Protein AF-W6KD31-F1 (afdb_monomer_lite)

Radius of gyration: 12.68 Å; chains: 1; bounding box: 28×34×28 Å

Sequence (101 aa):
MSIGARLEKATGGNRELDRALRDAWDPAEQGDPPYTESVDACLALVKKVLPGWHWHVGWGASGFLPYAMISRDGREFHADGPTVPLALLRAVVKALEEPGE

pLDDT: mean 92.49, std 9.0, range [52.16, 98.25]

Foldseek 3Di:
DDLLVVLVPDLAFDQVSQVVLCVVQPVVDPDSDRLRHDPVSVVVSCCRRPPPWDKDWDAPPVRQWIKMWIDDPPFIFIATHNDRSSNHVNSSVCVVPDDGD

Secondary structure (DSSP, 8-state):
--HHHHHHH--S--HHHHHHHHHHH-TT--S---TTT-HHHHHHHHHHHSTT-EEEEEE-TTSSSEEEEEEETTEEEEEE-SSHHHHHHHHHHHHHHSPP-

Structure (mmCIF, N/CA/C/O backbone):
data_AF-W6KD31-F1
#
_entry.id   AF-W6KD31-F1
#
loop_
_atom_site.group_PDB
_atom_site.id
_atom_site.type_symbol
_atom_site.label_atom_id
_atom_site.label_alt_id
_atom_site.label_comp_id
_atom_site.label_asym_id
_atom_site.label_entity_id
_atom_site.label_seq_id
_atom_site.pdbx_PDB_ins_code
_atom_site.Cartn_x
_atom_site.Cartn_y
_atom_site.Cartn_z
_atom_site.occupancy
_atom_site.B_iso_or_equiv
_atom_site.auth_seq_id
_atom_site.auth_comp_id
_atom_site.auth_asym_id
_atom_site.auth_atom_id
_atom_site.pdbx_PDB_model_num
ATOM 1 N N . MET A 1 1 ? -9.633 9.624 -8.465 1.00 74.75 1 MET A N 1
ATOM 2 C CA . MET A 1 1 ? -8.607 8.622 -8.837 1.00 74.75 1 MET A CA 1
ATOM 3 C C . MET A 1 1 ? -8.403 7.711 -7.633 1.00 74.75 1 MET A C 1
ATOM 5 O O . MET A 1 1 ? -8.314 8.254 -6.539 1.00 74.75 1 MET A O 1
ATOM 9 N N . SER A 1 2 ? -8.415 6.382 -7.798 1.00 92.00 2 SER A N 1
ATOM 10 C CA . SER A 1 2 ? -8.286 5.430 -6.676 1.00 92.00 2 SER A CA 1
ATOM 11 C C . SER A 1 2 ? -6.880 5.443 -6.059 1.00 92.00 2 SER A C 1
ATOM 13 O O . SER A 1 2 ? -5.935 5.941 -6.678 1.00 92.00 2 SER A O 1
ATOM 15 N N . ILE A 1 3 ? -6.736 4.893 -4.846 1.00 94.12 3 ILE A N 1
ATOM 16 C CA . ILE A 1 3 ? -5.433 4.723 -4.178 1.00 94.12 3 ILE A CA 1
ATOM 17 C C . ILE A 1 3 ? -4.500 3.859 -5.033 1.00 94.12 3 ILE A C 1
ATOM 19 O O . ILE A 1 3 ? -3.381 4.291 -5.305 1.00 94.12 3 ILE A O 1
ATOM 23 N N . GLY A 1 4 ? -4.979 2.715 -5.540 1.00 94.31 4 GLY A N 1
ATOM 24 C CA . GLY A 1 4 ? -4.205 1.842 -6.428 1.00 94.31 4 GLY A CA 1
ATOM 25 C C . GLY A 1 4 ? -3.649 2.583 -7.642 1.00 94.31 4 GLY A C 1
ATOM 26 O O . GLY A 1 4 ? -2.443 2.601 -7.870 1.00 94.31 4 GLY A O 1
ATOM 27 N N . ALA A 1 5 ? -4.494 3.333 -8.354 1.00 94.69 5 ALA A N 1
ATOM 28 C CA . ALA A 1 5 ? -4.041 4.098 -9.511 1.00 94.69 5 ALA A CA 1
ATOM 29 C C . ALA A 1 5 ? -2.986 5.163 -9.143 1.00 94.69 5 ALA A C 1
ATOM 31 O O . ALA A 1 5 ? -2.118 5.482 -9.958 1.00 94.69 5 ALA A O 1
ATOM 32 N N . ARG A 1 6 ? -3.074 5.775 -7.951 1.00 96.81 6 ARG A N 1
ATOM 33 C CA . ARG A 1 6 ? -2.092 6.772 -7.486 1.00 96.81 6 ARG A CA 1
ATOM 34 C C . ARG A 1 6 ? -0.758 6.110 -7.140 1.00 96.81 6 ARG A C 1
ATOM 36 O O . ARG A 1 6 ? 0.278 6.662 -7.499 1.00 96.81 6 ARG A O 1
ATOM 43 N N . LEU A 1 7 ? -0.787 4.931 -6.515 1.00 96.44 7 LEU A N 1
ATOM 44 C CA . LEU A 1 7 ? 0.402 4.121 -6.232 1.00 96.44 7 LEU A CA 1
ATOM 45 C C . LEU A 1 7 ? 1.118 3.677 -7.511 1.00 96.44 7 LEU A C 1
ATOM 47 O O . LEU A 1 7 ? 2.345 3.732 -7.559 1.00 96.44 7 LEU A O 1
ATOM 51 N N . GLU A 1 8 ? 0.383 3.312 -8.563 1.00 95.38 8 GLU A N 1
ATOM 52 C CA . GLU A 1 8 ? 0.968 2.942 -9.863 1.00 95.38 8 GLU A CA 1
ATOM 53 C C . GLU A 1 8 ? 1.758 4.087 -10.515 1.00 95.38 8 GLU A C 1
ATOM 55 O O . GLU A 1 8 ? 2.784 3.859 -11.155 1.00 95.38 8 GLU A O 1
ATOM 60 N N . LYS A 1 9 ? 1.334 5.339 -10.305 1.00 96.12 9 LYS A N 1
ATOM 61 C CA . LYS A 1 9 ? 2.030 6.521 -10.843 1.00 96.12 9 LYS A CA 1
ATOM 62 C C . LYS A 1 9 ? 3.151 7.050 -9.948 1.00 96.12 9 LYS A C 1
ATOM 64 O O . LYS A 1 9 ? 3.948 7.863 -10.410 1.00 96.12 9 LYS A O 1
ATOM 69 N N . ALA A 1 10 ? 3.196 6.656 -8.679 1.00 96.50 10 ALA A N 1
ATOM 70 C CA . ALA A 1 10 ? 4.209 7.135 -7.749 1.00 96.50 10 ALA A CA 1
ATOM 71 C C . ALA A 1 10 ? 5.591 6.558 -8.095 1.00 96.50 10 ALA A C 1
ATOM 73 O O . ALA A 1 10 ? 5.728 5.363 -8.353 1.00 96.50 10 ALA A O 1
ATOM 74 N N . THR A 1 11 ? 6.615 7.413 -8.070 1.00 95.44 11 THR A N 1
ATOM 75 C CA . THR A 1 11 ? 8.018 7.041 -8.324 1.00 95.44 11 THR A CA 1
ATOM 76 C C . THR A 1 11 ? 8.913 7.144 -7.085 1.00 95.44 11 THR A C 1
ATOM 78 O O . THR A 1 11 ? 10.075 6.757 -7.137 1.00 95.44 11 THR A O 1
ATOM 81 N N . GLY A 1 12 ? 8.371 7.630 -5.966 1.00 94.31 12 GLY A N 1
ATOM 82 C CA . GLY A 1 12 ? 9.050 7.799 -4.683 1.00 94.31 12 GLY A CA 1
ATOM 83 C C . GLY A 1 12 ? 8.074 8.261 -3.597 1.00 94.31 12 GLY A C 1
ATOM 84 O O . GLY A 1 12 ? 6.858 8.140 -3.771 1.00 94.31 12 GLY A O 1
ATOM 85 N N . GLY A 1 13 ? 8.610 8.803 -2.500 1.00 95.75 13 GLY A N 1
ATOM 86 C CA . GLY A 1 13 ? 7.822 9.311 -1.374 1.00 95.75 13 GLY A CA 1
ATOM 87 C C . GLY A 1 13 ? 6.787 10.362 -1.791 1.00 95.75 13 GLY A C 1
ATOM 88 O O . GLY A 1 13 ? 7.078 11.272 -2.569 1.00 95.75 13 GLY A O 1
ATOM 89 N N . ASN A 1 14 ? 5.560 10.236 -1.285 1.00 97.75 14 ASN A N 1
ATOM 90 C CA . ASN A 1 14 ? 4.433 11.091 -1.636 1.00 97.75 14 ASN A CA 1
ATOM 91 C C . ASN A 1 14 ? 3.507 11.317 -0.431 1.00 97.75 14 ASN A C 1
ATOM 93 O O . ASN A 1 14 ? 2.633 10.503 -0.138 1.00 97.75 14 ASN A O 1
ATOM 97 N N . ARG A 1 15 ? 3.626 12.493 0.199 1.00 96.88 15 ARG A N 1
ATOM 98 C CA . ARG A 1 15 ? 2.854 12.860 1.401 1.00 96.88 15 ARG A CA 1
ATOM 99 C C . ARG A 1 15 ? 1.342 12.896 1.196 1.00 96.88 15 ARG A C 1
ATOM 101 O O . ARG A 1 15 ? 0.586 12.55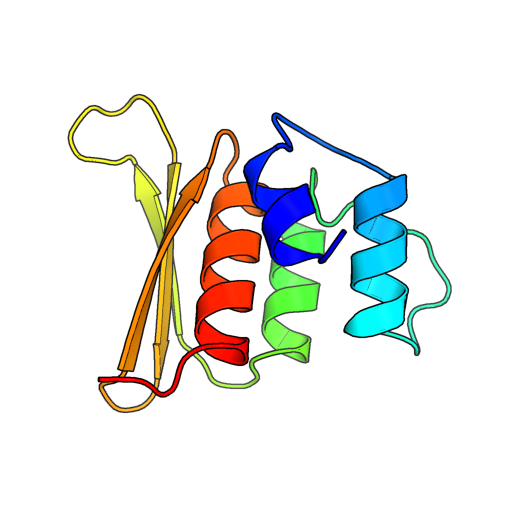5 2.099 1.00 96.88 15 ARG A O 1
ATOM 108 N N . GLU A 1 16 ? 0.872 13.332 0.029 1.00 96.62 16 GLU A N 1
ATOM 109 C CA . GLU A 1 16 ? -0.568 13.341 -0.254 1.00 96.62 16 GLU A CA 1
ATOM 110 C C . GLU A 1 16 ? -1.116 11.920 -0.392 1.00 96.62 16 GLU A C 1
ATOM 112 O O . GLU A 1 16 ? -2.292 11.664 -0.116 1.00 96.62 16 GLU A O 1
ATOM 117 N N . LEU A 1 17 ? -0.288 10.996 -0.881 1.00 97.25 17 LEU A N 1
ATOM 118 C CA . LEU A 1 17 ? -0.625 9.583 -0.951 1.00 97.25 17 LEU A CA 1
ATOM 119 C C . LEU A 1 17 ? -0.547 8.939 0.433 1.00 97.25 17 LEU A C 1
ATOM 121 O O . LEU A 1 17 ? -1.473 8.222 0.786 1.00 97.25 17 LEU A O 1
ATOM 125 N N . ASP A 1 18 ? 0.460 9.273 1.241 1.00 97.94 18 ASP A N 1
ATOM 126 C CA . ASP A 1 18 ? 0.585 8.814 2.630 1.00 97.94 18 ASP A CA 1
ATOM 127 C C . ASP A 1 18 ? -0.646 9.182 3.467 1.00 97.94 18 ASP A C 1
ATOM 129 O O . ASP A 1 18 ? -1.210 8.331 4.152 1.00 97.94 18 ASP A O 1
ATOM 133 N N . ARG A 1 19 ? -1.134 10.422 3.342 1.00 97.00 19 ARG A N 1
ATOM 134 C CA . ARG A 1 19 ? -2.374 10.864 4.000 1.00 97.00 19 ARG A CA 1
ATOM 135 C C . ARG A 1 19 ? -3.588 10.074 3.548 1.00 97.00 19 ARG A C 1
ATOM 137 O O . ARG A 1 19 ? -4.380 9.647 4.376 1.00 97.00 19 ARG A O 1
ATOM 144 N N . ALA A 1 20 ? -3.717 9.840 2.246 1.00 96.56 20 ALA A N 1
ATOM 145 C CA . ALA A 1 20 ? -4.835 9.062 1.729 1.00 96.56 20 ALA A CA 1
ATOM 146 C C . ALA A 1 20 ? -4.778 7.590 2.166 1.00 96.56 20 ALA A C 1
ATOM 148 O O . ALA A 1 20 ? -5.822 6.998 2.423 1.00 96.56 20 ALA A O 1
ATOM 149 N N . LEU A 1 21 ? -3.578 7.011 2.272 1.00 96.81 21 LEU A N 1
ATOM 150 C CA . LEU A 1 21 ? -3.366 5.674 2.829 1.00 96.81 21 LEU A CA 1
ATOM 151 C C . LEU A 1 21 ? -3.750 5.640 4.311 1.00 96.81 21 LEU A C 1
ATOM 153 O O . LEU A 1 21 ? -4.503 4.762 4.713 1.00 96.81 21 LEU A O 1
ATOM 157 N N . ARG A 1 22 ? -3.307 6.622 5.105 1.00 97.06 22 ARG A N 1
ATOM 158 C CA . ARG A 1 22 ? -3.698 6.777 6.514 1.00 97.06 22 ARG A CA 1
ATOM 159 C C . ARG A 1 22 ? -5.216 6.835 6.665 1.00 97.06 22 ARG A C 1
ATOM 161 O O . ARG A 1 22 ? -5.788 6.033 7.390 1.00 97.06 22 ARG A O 1
ATOM 168 N N . ASP A 1 23 ? -5.867 7.744 5.945 1.00 95.44 23 ASP A N 1
ATOM 169 C CA . ASP A 1 23 ? -7.310 7.969 6.051 1.00 95.44 23 ASP A CA 1
ATOM 170 C C . ASP A 1 23 ? -8.112 6.716 5.681 1.00 95.44 23 ASP A C 1
ATOM 172 O O . ASP A 1 23 ? -9.155 6.446 6.274 1.00 95.44 23 ASP A O 1
ATOM 176 N N . ALA A 1 24 ? -7.625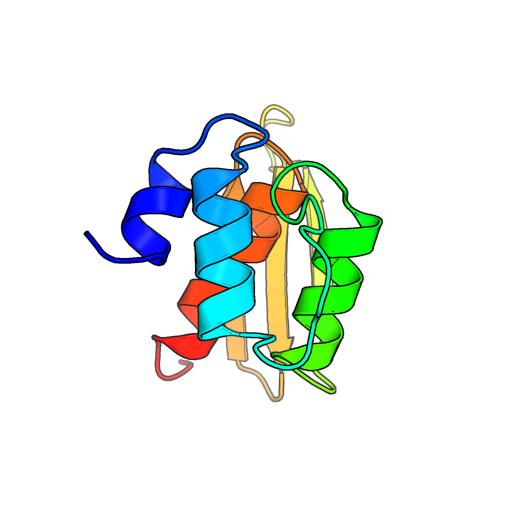 5.945 4.705 1.00 94.94 24 ALA A N 1
ATOM 177 C CA . ALA A 1 24 ? -8.307 4.751 4.228 1.00 94.94 24 ALA A CA 1
ATOM 178 C C . ALA A 1 24 ? -8.041 3.511 5.091 1.00 94.94 24 ALA A C 1
ATOM 180 O O . ALA A 1 24 ? -8.934 2.678 5.245 1.00 94.94 24 ALA A O 1
ATOM 181 N N . TRP A 1 25 ? -6.819 3.347 5.599 1.00 95.19 25 TRP A N 1
ATOM 182 C CA . TRP A 1 25 ? -6.331 2.069 6.130 1.00 95.19 25 TRP A CA 1
ATOM 183 C C . TRP A 1 25 ? -5.889 2.120 7.595 1.00 95.19 25 TRP A C 1
ATOM 185 O O . TRP A 1 25 ? -5.780 1.075 8.232 1.00 95.19 25 TRP A O 1
ATOM 195 N N . ASP A 1 26 ? -5.650 3.309 8.143 1.00 94.25 26 ASP A N 1
ATOM 196 C CA . ASP A 1 26 ? -5.214 3.512 9.527 1.00 94.25 26 ASP A CA 1
ATOM 197 C C . ASP A 1 26 ? -5.805 4.810 10.117 1.00 94.25 26 ASP A C 1
ATOM 199 O O . ASP A 1 26 ? -5.068 5.699 10.547 1.00 94.25 26 ASP A O 1
ATOM 203 N N . PRO A 1 27 ? -7.146 4.965 10.141 1.00 93.19 27 PRO A N 1
ATOM 204 C CA . PRO A 1 27 ? -7.795 6.229 10.507 1.00 93.19 27 PRO A CA 1
ATOM 205 C C . PRO A 1 27 ? -7.592 6.636 11.976 1.00 93.19 27 PRO A C 1
ATOM 207 O O . PRO A 1 27 ? -7.885 7.772 12.345 1.00 93.19 27 PRO A O 1
ATOM 210 N N . ALA A 1 28 ? -7.112 5.721 12.825 1.00 92.44 28 ALA A N 1
ATOM 211 C CA . ALA A 1 28 ? -6.764 6.005 14.217 1.00 92.44 28 ALA A CA 1
ATOM 212 C C . ALA A 1 28 ? -5.370 6.644 14.373 1.00 92.44 28 ALA A C 1
ATOM 214 O O . ALA A 1 28 ? -5.062 7.162 15.448 1.00 92.44 28 ALA A O 1
ATOM 215 N N . GLU A 1 29 ? -4.533 6.608 13.332 1.00 93.94 29 GLU A N 1
ATOM 216 C CA . GLU A 1 29 ? -3.216 7.238 13.331 1.00 93.94 29 GLU A CA 1
ATOM 217 C C . GLU A 1 29 ? -3.350 8.765 13.318 1.00 93.94 29 GLU A C 1
ATOM 219 O O . GLU A 1 29 ? -4.018 9.353 12.463 1.00 93.94 29 GLU A O 1
ATOM 224 N N . GLN A 1 30 ? -2.710 9.412 14.289 1.00 88.62 30 GLN A N 1
ATOM 225 C CA . GLN A 1 30 ? -2.808 10.856 14.510 1.00 88.62 30 GLN A CA 1
ATOM 226 C C . GLN A 1 30 ? -1.678 11.627 13.813 1.00 88.62 30 GLN A C 1
ATOM 228 O O . GLN A 1 30 ? -1.774 12.846 13.674 1.00 88.62 30 GLN A O 1
ATOM 233 N N . GLY A 1 31 ? -0.615 10.937 13.382 1.00 91.75 31 GLY A N 1
ATOM 234 C CA . GLY A 1 31 ? 0.486 11.518 12.616 1.00 91.75 31 GLY A CA 1
ATOM 235 C C . GLY A 1 31 ? 0.286 11.496 11.098 1.00 91.75 31 GLY A C 1
ATOM 236 O O . GLY A 1 31 ? -0.750 11.087 10.583 1.00 91.75 31 GLY A O 1
ATOM 237 N N . ASP A 1 32 ? 1.343 11.889 10.383 1.00 92.38 32 ASP A N 1
ATOM 238 C CA . ASP A 1 32 ? 1.491 11.752 8.927 1.00 92.38 32 ASP A CA 1
ATOM 239 C C . ASP A 1 32 ? 2.682 10.806 8.628 1.00 92.38 32 ASP A C 1
ATOM 241 O O . ASP A 1 32 ? 3.764 11.283 8.263 1.00 92.38 32 ASP A O 1
ATOM 245 N N . PRO A 1 33 ? 2.568 9.478 8.845 1.00 96.25 33 PRO A N 1
ATOM 246 C CA . PRO A 1 33 ? 3.704 8.581 8.657 1.00 96.25 33 PRO A CA 1
ATOM 247 C C . PRO A 1 33 ? 4.072 8.476 7.172 1.00 96.25 33 PRO A C 1
ATOM 249 O O . PRO A 1 33 ? 3.181 8.394 6.326 1.00 96.25 33 PRO A O 1
ATOM 252 N N . PRO A 1 34 ? 5.368 8.420 6.831 1.00 97.75 34 PRO A N 1
ATOM 253 C CA . PRO A 1 34 ? 5.814 8.402 5.442 1.00 97.75 34 PRO A CA 1
ATOM 254 C C . PRO A 1 34 ? 5.727 6.989 4.835 1.00 97.75 34 PRO A C 1
ATOM 256 O O . PRO A 1 34 ? 6.749 6.362 4.562 1.00 97.75 34 PRO A O 1
ATOM 259 N N . TYR A 1 35 ? 4.520 6.448 4.650 1.00 98.25 35 TYR A N 1
ATOM 260 C CA . TYR A 1 35 ? 4.293 5.068 4.189 1.00 98.25 35 TYR A CA 1
ATOM 261 C C . TY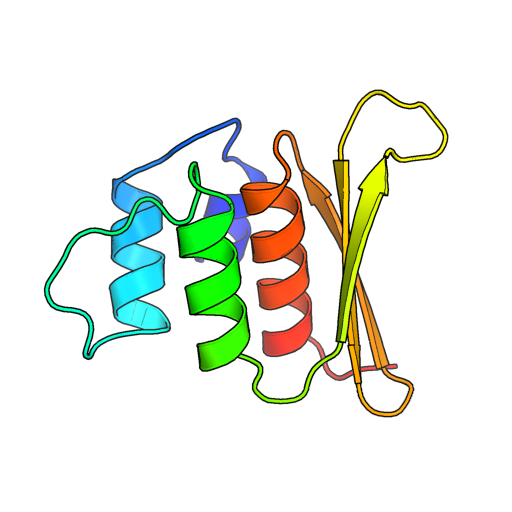R A 1 35 ? 4.919 4.739 2.830 1.00 98.25 35 TYR A C 1
ATOM 263 O O . TYR A 1 35 ? 5.328 3.606 2.597 1.00 98.25 35 TYR A O 1
ATOM 271 N N . THR A 1 36 ? 4.988 5.709 1.924 1.00 98.00 36 THR A N 1
ATOM 272 C CA . THR A 1 36 ? 5.526 5.551 0.564 1.00 98.00 36 THR A CA 1
ATOM 273 C C . THR A 1 36 ? 7.049 5.701 0.486 1.00 98.00 36 THR A C 1
ATOM 275 O O . THR A 1 36 ? 7.642 5.385 -0.547 1.00 98.00 36 THR A O 1
ATOM 278 N N . GLU A 1 37 ? 7.695 6.152 1.565 1.00 96.94 37 GLU A N 1
ATOM 279 C CA . GLU A 1 37 ? 9.141 6.413 1.626 1.00 96.94 37 GLU A CA 1
ATOM 280 C C . GLU A 1 37 ? 9.858 5.536 2.663 1.00 96.94 37 GLU A C 1
ATOM 282 O O . GLU A 1 37 ? 10.927 4.994 2.386 1.00 96.94 37 GLU A O 1
ATOM 287 N N . SER A 1 38 ? 9.267 5.355 3.844 1.00 97.56 38 SER A N 1
ATOM 288 C CA . SER A 1 38 ? 9.842 4.579 4.940 1.00 97.56 38 SER A CA 1
ATOM 289 C C . SER A 1 38 ? 9.375 3.131 4.901 1.00 97.56 38 SER A C 1
ATOM 291 O O . SER A 1 38 ? 8.182 2.837 4.997 1.00 97.56 38 SER A O 1
ATOM 293 N N . VAL A 1 39 ? 10.339 2.211 4.842 1.00 96.12 39 VAL A N 1
ATOM 294 C CA . VAL A 1 39 ? 10.079 0.770 4.951 1.00 96.12 39 VAL A CA 1
ATOM 295 C C . VAL A 1 39 ? 9.417 0.437 6.289 1.00 96.12 39 VAL A C 1
ATOM 297 O O . VAL A 1 39 ? 8.445 -0.310 6.305 1.00 96.12 39 VAL A O 1
ATOM 300 N N . ASP A 1 40 ? 9.866 1.025 7.398 1.00 97.19 40 ASP A N 1
ATOM 301 C CA . ASP A 1 40 ? 9.314 0.719 8.723 1.00 97.19 40 ASP A CA 1
ATOM 302 C C . ASP A 1 40 ? 7.858 1.174 8.861 1.00 97.19 40 ASP A C 1
ATOM 304 O O . ASP A 1 40 ? 7.012 0.407 9.328 1.00 97.19 40 ASP A O 1
ATOM 308 N N . ALA A 1 41 ? 7.543 2.392 8.404 1.00 97.88 41 ALA A N 1
ATOM 309 C CA . ALA A 1 41 ? 6.169 2.893 8.403 1.00 97.88 41 ALA A CA 1
ATOM 310 C C . ALA A 1 41 ? 5.276 2.041 7.488 1.00 97.88 41 ALA A C 1
ATOM 312 O O . ALA A 1 41 ? 4.169 1.666 7.875 1.00 97.88 41 ALA A O 1
ATOM 313 N N . CYS A 1 42 ? 5.774 1.688 6.299 1.00 98.00 42 CYS A N 1
ATOM 314 C CA . CYS A 1 42 ? 5.087 0.804 5.364 1.00 98.00 42 CYS A CA 1
ATOM 315 C C . CYS A 1 42 ? 4.771 -0.553 6.011 1.00 98.00 42 CYS A C 1
ATOM 317 O O . CYS A 1 42 ? 3.619 -0.977 6.031 1.00 98.00 42 CYS A O 1
ATOM 319 N N . LEU A 1 43 ? 5.760 -1.209 6.622 1.00 96.75 43 LEU A N 1
ATOM 320 C CA . LEU A 1 43 ? 5.578 -2.504 7.281 1.00 96.75 43 LEU A CA 1
ATOM 321 C C . LEU A 1 43 ? 4.630 -2.431 8.480 1.00 96.75 43 LEU A C 1
ATOM 323 O O . LEU A 1 43 ? 3.869 -3.373 8.714 1.00 96.75 43 LEU A O 1
ATOM 327 N N . ALA A 1 44 ? 4.660 -1.337 9.243 1.00 96.94 44 ALA A N 1
ATOM 328 C CA . ALA A 1 44 ? 3.701 -1.108 10.316 1.00 96.94 44 ALA A CA 1
ATOM 329 C C . ALA A 1 44 ? 2.266 -1.039 9.771 1.00 96.94 44 ALA A C 1
ATOM 331 O O . ALA A 1 44 ? 1.381 -1.698 10.319 1.00 96.94 44 ALA A O 1
ATOM 332 N N . LEU A 1 45 ? 2.053 -0.329 8.658 1.00 97.56 45 LEU A N 1
ATOM 333 C CA . LEU A 1 45 ? 0.758 -0.267 7.982 1.00 97.56 45 LEU A CA 1
ATOM 334 C C . LEU A 1 45 ? 0.326 -1.643 7.457 1.00 97.56 45 LEU A C 1
ATOM 336 O O . LEU A 1 45 ? -0.785 -2.077 7.743 1.00 97.56 45 LEU A O 1
ATOM 340 N N . VAL A 1 46 ? 1.209 -2.382 6.775 1.00 97.12 46 VAL A N 1
ATOM 341 C CA . VAL A 1 46 ? 0.908 -3.733 6.257 1.00 97.12 46 VAL A CA 1
ATOM 342 C C . VAL A 1 46 ? 0.432 -4.669 7.365 1.00 97.12 46 VAL A C 1
ATOM 344 O O . VAL A 1 46 ? -0.572 -5.356 7.199 1.00 97.12 46 VAL A O 1
ATOM 347 N N . LYS A 1 47 ? 1.102 -4.662 8.523 1.00 96.25 47 LYS A N 1
ATOM 348 C CA . LYS A 1 47 ? 0.717 -5.495 9.674 1.00 96.25 47 LYS A CA 1
ATOM 349 C C . LYS A 1 47 ? -0.662 -5.142 10.234 1.00 96.25 47 LYS A C 1
ATOM 351 O O . LYS A 1 47 ? -1.338 -6.033 10.744 1.00 96.25 47 LYS A O 1
ATOM 356 N N . LYS A 1 48 ? -1.067 -3.869 10.163 1.00 96.00 48 LYS A N 1
ATOM 357 C CA . LYS A 1 48 ? -2.402 -3.414 10.583 1.00 96.00 48 LYS A CA 1
ATOM 358 C C . LYS A 1 48 ? -3.477 -3.834 9.580 1.00 96.00 48 LYS A C 1
ATOM 360 O O . LYS A 1 48 ? -4.526 -4.320 9.986 1.00 96.00 48 LYS A O 1
ATOM 365 N N . VAL A 1 49 ? -3.205 -3.657 8.289 1.00 96.38 49 VAL A N 1
ATOM 366 C CA . VAL A 1 49 ? -4.179 -3.862 7.205 1.00 96.38 49 VAL A CA 1
ATOM 367 C C . VAL A 1 49 ? -4.385 -5.340 6.885 1.00 96.38 49 VAL A C 1
ATOM 369 O O . VAL A 1 49 ? -5.508 -5.770 6.637 1.00 96.38 49 VAL A O 1
ATOM 372 N N . LEU A 1 50 ? -3.314 -6.133 6.924 1.00 95.88 50 LEU A N 1
ATOM 373 C CA . LEU A 1 50 ? -3.319 -7.557 6.597 1.00 95.88 50 LEU A CA 1
ATOM 374 C C . LEU A 1 50 ? -2.738 -8.385 7.758 1.00 95.88 50 LEU A C 1
ATOM 376 O O . LEU A 1 50 ? -1.678 -9.006 7.628 1.00 95.88 50 LEU A O 1
ATOM 380 N N . PRO A 1 51 ? -3.416 -8.428 8.921 1.00 95.88 51 PRO A N 1
ATOM 381 C CA . PRO A 1 51 ? -2.912 -9.148 10.081 1.00 95.88 51 PRO A CA 1
ATOM 382 C C . PRO A 1 51 ? -2.804 -10.651 9.791 1.00 95.88 51 PRO A C 1
ATOM 384 O O . PRO A 1 51 ? -3.751 -11.291 9.324 1.00 95.88 51 PRO A O 1
ATOM 387 N N . GLY A 1 52 ? -1.629 -11.212 10.082 1.00 94.69 52 GLY A N 1
ATOM 388 C CA . GLY A 1 52 ? -1.322 -12.631 9.882 1.00 94.69 52 GLY A CA 1
ATOM 389 C C . GLY A 1 52 ? -0.998 -13.032 8.440 1.00 94.69 52 GLY A C 1
ATOM 390 O O . GLY A 1 52 ? -0.788 -14.213 8.194 1.00 94.69 52 GLY A O 1
ATOM 391 N N . TRP A 1 53 ? -0.948 -12.089 7.496 1.00 97.00 53 TRP A N 1
ATOM 392 C CA . TRP A 1 53 ? -0.478 -12.370 6.141 1.00 97.00 53 TRP A CA 1
ATOM 393 C C . TRP A 1 53 ? 1.050 -12.394 6.086 1.00 97.00 53 TRP A C 1
ATOM 395 O O . TRP A 1 53 ? 1.733 -11.637 6.786 1.00 97.00 53 TRP A O 1
ATOM 405 N N . HIS A 1 54 ? 1.584 -13.257 5.231 1.00 96.44 54 HIS A N 1
ATOM 406 C CA . HIS A 1 54 ? 3.003 -13.310 4.927 1.00 96.44 54 HIS A CA 1
ATOM 407 C C . HIS A 1 54 ? 3.344 -12.274 3.862 1.00 96.44 54 HIS A C 1
ATOM 409 O O . HIS A 1 54 ? 2.538 -11.966 2.985 1.00 96.44 54 HIS A O 1
ATOM 415 N N . TRP A 1 55 ? 4.554 -11.734 3.939 1.00 95.75 55 TRP A N 1
ATOM 416 C CA . TRP A 1 55 ? 5.069 -10.827 2.930 1.00 95.75 55 TRP A CA 1
ATOM 417 C C . TRP A 1 55 ? 6.537 -11.115 2.654 1.00 95.75 55 TRP A C 1
ATOM 419 O O . TRP A 1 55 ? 7.287 -11.538 3.536 1.00 95.75 55 TRP A O 1
ATOM 429 N N . HIS A 1 56 ? 6.938 -10.881 1.413 1.00 94.06 56 HIS A N 1
ATOM 430 C CA . HIS A 1 56 ? 8.310 -11.006 0.954 1.00 94.06 56 HIS A CA 1
ATOM 431 C C . HIS A 1 56 ? 8.646 -9.820 0.058 1.00 94.06 56 HIS A C 1
ATOM 433 O O . HIS A 1 56 ? 7.806 -9.356 -0.710 1.00 94.06 56 H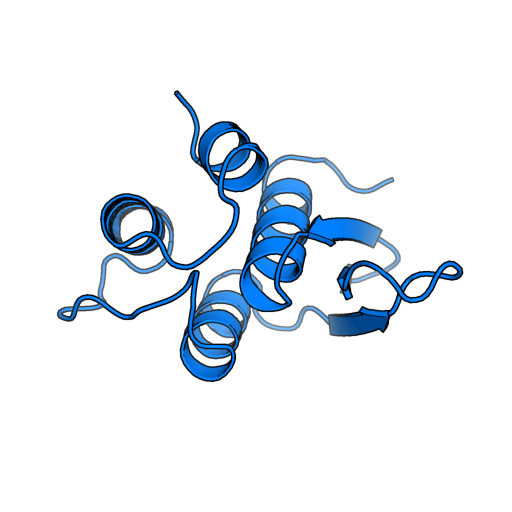IS A O 1
ATOM 439 N N . VAL A 1 57 ? 9.883 -9.343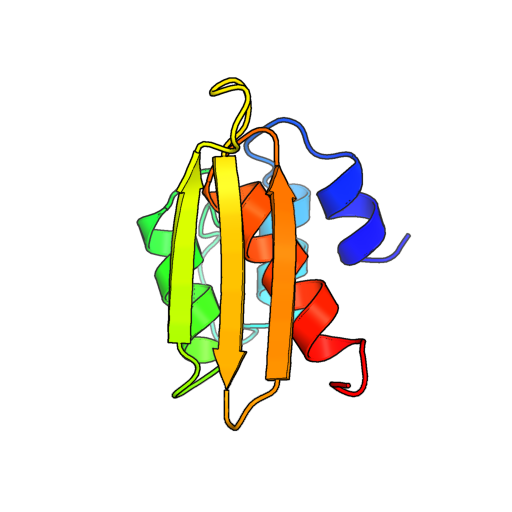 0.155 1.00 93.06 57 VAL A N 1
ATOM 440 C CA . VAL A 1 57 ? 10.432 -8.335 -0.748 1.00 93.06 57 VAL A CA 1
ATOM 441 C C . VAL A 1 57 ? 11.753 -8.841 -1.293 1.00 93.06 57 VAL A C 1
ATOM 443 O O . VAL A 1 57 ? 12.557 -9.425 -0.564 1.00 93.06 57 VAL A O 1
ATOM 446 N N . GLY A 1 58 ? 11.978 -8.601 -2.575 1.00 88.12 58 GLY A N 1
ATOM 447 C CA . GLY A 1 58 ? 13.197 -9.005 -3.251 1.00 88.12 58 GLY A CA 1
ATOM 448 C C . GLY A 1 58 ? 13.485 -8.116 -4.448 1.00 88.12 58 GLY A C 1
ATOM 449 O O . GLY A 1 58 ? 12.818 -7.110 -4.682 1.00 88.12 58 GLY A O 1
ATOM 450 N N . TRP A 1 59 ? 14.494 -8.502 -5.216 1.00 83.81 59 TRP A N 1
ATOM 451 C CA . TRP A 1 59 ? 14.832 -7.860 -6.481 1.00 83.81 59 TRP A CA 1
ATOM 452 C C . TRP A 1 59 ? 14.376 -8.765 -7.618 1.00 83.81 59 TRP A C 1
ATOM 454 O O . TRP A 1 59 ? 14.592 -9.978 -7.556 1.00 83.81 59 TRP A O 1
ATOM 464 N N . GLY A 1 60 ? 13.709 -8.195 -8.626 1.00 70.94 60 GLY A N 1
ATOM 465 C CA . GLY A 1 60 ? 13.264 -8.964 -9.789 1.00 70.94 60 GLY A CA 1
ATOM 466 C C . GLY A 1 60 ? 14.443 -9.597 -10.537 1.00 70.94 60 GLY A C 1
ATOM 467 O O . GLY A 1 60 ? 15.593 -9.210 -10.338 1.00 70.94 60 GLY A O 1
ATOM 468 N N . ALA A 1 61 ? 14.175 -10.539 -11.447 1.00 67.31 61 ALA A N 1
ATOM 469 C CA . ALA A 1 61 ? 15.220 -11.267 -12.184 1.00 67.31 61 ALA A CA 1
ATOM 470 C C . ALA A 1 61 ? 16.187 -10.359 -12.976 1.00 67.31 61 ALA A C 1
ATOM 472 O O . ALA A 1 61 ? 17.313 -10.751 -13.266 1.00 67.31 61 ALA A O 1
ATOM 473 N N . SER A 1 62 ? 15.755 -9.140 -13.314 1.00 70.12 62 SER A N 1
ATOM 474 C CA . SER A 1 62 ? 16.582 -8.127 -13.972 1.00 70.12 62 SER A CA 1
ATOM 475 C C . SER A 1 62 ? 17.450 -7.309 -13.001 1.00 70.12 62 SER A C 1
ATOM 477 O O . SER A 1 62 ? 18.385 -6.648 -13.437 1.00 70.12 62 SER A O 1
ATOM 479 N N . GLY A 1 63 ? 17.150 -7.331 -11.698 1.00 67.06 63 GLY A N 1
ATOM 480 C CA . GLY A 1 63 ? 17.849 -6.586 -10.647 1.00 67.06 63 GLY A CA 1
ATOM 481 C C . GLY A 1 63 ? 17.542 -5.085 -10.586 1.00 67.06 63 GLY A C 1
ATOM 482 O O . GLY A 1 63 ? 18.080 -4.402 -9.722 1.00 67.06 63 GLY A O 1
ATOM 483 N N . PHE A 1 64 ? 16.695 -4.553 -11.474 1.00 73.62 64 PHE A N 1
ATOM 484 C CA . PHE A 1 64 ? 16.490 -3.102 -11.594 1.00 73.62 64 PHE A CA 1
ATOM 485 C C . PHE A 1 64 ? 15.403 -2.537 -10.683 1.00 73.62 64 PHE A C 1
ATOM 487 O O . PHE A 1 64 ? 15.508 -1.385 -10.270 1.00 73.62 64 PHE A O 1
ATOM 494 N N . LEU A 1 65 ? 14.364 -3.320 -10.385 1.00 81.94 65 LEU A N 1
ATOM 495 C CA . LEU A 1 65 ? 13.242 -2.881 -9.561 1.00 81.94 65 LEU A CA 1
ATOM 496 C C . LEU A 1 65 ? 12.991 -3.871 -8.418 1.00 81.94 65 LEU A C 1
ATOM 498 O O . LEU A 1 65 ? 13.091 -5.088 -8.631 1.00 81.94 65 LEU A O 1
ATOM 502 N N . PRO A 1 66 ? 12.672 -3.372 -7.212 1.00 89.50 66 PRO A N 1
ATOM 503 C CA . PRO A 1 66 ? 12.158 -4.217 -6.155 1.00 89.50 66 PRO A CA 1
ATOM 504 C C . PRO A 1 66 ? 10.779 -4.769 -6.527 1.00 89.50 66 PRO A C 1
ATOM 506 O O . PRO A 1 66 ? 9.940 -4.065 -7.097 1.00 89.50 66 PRO A O 1
ATOM 509 N N . TYR A 1 67 ? 10.543 -6.012 -6.123 1.00 93.69 67 TYR A N 1
ATOM 510 C CA . TYR A 1 67 ? 9.229 -6.639 -6.141 1.00 93.69 67 TYR A CA 1
ATOM 511 C C . TYR A 1 67 ? 8.792 -6.971 -4.718 1.00 93.69 67 TYR A C 1
ATOM 513 O O . TYR A 1 67 ? 9.616 -7.165 -3.816 1.00 93.69 67 TYR A O 1
ATOM 521 N N . ALA A 1 68 ? 7.483 -7.057 -4.529 1.00 96.56 68 ALA A N 1
ATOM 522 C CA . ALA A 1 68 ? 6.862 -7.509 -3.303 1.00 96.56 68 ALA A CA 1
ATOM 523 C C . ALA A 1 68 ? 5.840 -8.608 -3.585 1.00 96.56 68 ALA A C 1
ATOM 525 O O . ALA A 1 68 ? 5.185 -8.621 -4.629 1.00 96.56 68 ALA A O 1
ATOM 526 N N . MET A 1 69 ? 5.698 -9.503 -2.617 1.00 96.25 69 MET A N 1
ATOM 527 C CA . MET A 1 69 ? 4.694 -10.554 -2.578 1.00 96.25 69 MET A CA 1
ATOM 528 C C . MET A 1 69 ? 3.964 -10.487 -1.238 1.00 96.25 69 MET A C 1
ATOM 530 O O . MET A 1 69 ? 4.606 -10.344 -0.198 1.00 96.25 69 MET A O 1
ATOM 534 N N . ILE A 1 70 ? 2.640 -10.607 -1.268 1.00 96.94 70 ILE A N 1
ATOM 535 C CA . ILE A 1 70 ? 1.762 -10.750 -0.104 1.00 96.94 70 ILE A CA 1
ATOM 536 C C . ILE A 1 70 ? 1.017 -12.076 -0.251 1.00 96.94 70 ILE A C 1
ATOM 538 O O . ILE A 1 70 ? 0.423 -12.312 -1.300 1.00 96.94 70 ILE A O 1
ATOM 542 N N . SER A 1 71 ? 1.020 -12.932 0.772 1.00 96.44 71 SER A N 1
ATOM 543 C CA . SER A 1 71 ? 0.359 -14.236 0.692 1.00 96.44 71 SER A CA 1
ATOM 544 C C . SER A 1 71 ? -0.325 -14.688 1.976 1.00 96.44 71 SER A C 1
ATOM 546 O O . SER A 1 71 ? 0.071 -14.337 3.091 1.00 96.44 71 SER A O 1
ATOM 548 N N . ARG A 1 72 ? -1.395 -15.471 1.811 1.00 95.69 72 ARG A N 1
ATOM 549 C CA . ARG A 1 72 ? -2.130 -16.125 2.898 1.00 95.69 72 ARG A CA 1
ATOM 550 C C . ARG A 1 72 ? -2.988 -17.263 2.358 1.00 95.69 72 ARG A C 1
ATOM 552 O O . ARG A 1 72 ? -3.713 -17.074 1.389 1.00 95.69 72 ARG A O 1
ATOM 559 N N . ASP A 1 73 ? -2.953 -18.408 3.037 1.00 92.75 73 ASP A N 1
ATOM 560 C CA . ASP A 1 73 ? -3.855 -19.543 2.791 1.00 92.75 73 ASP A CA 1
ATOM 561 C C . ASP A 1 73 ? -3.910 -19.975 1.305 1.00 92.75 73 ASP A C 1
ATOM 563 O O . ASP A 1 73 ? -4.976 -20.260 0.770 1.00 92.75 73 ASP A O 1
ATOM 567 N N . GLY A 1 74 ? -2.754 -19.998 0.628 1.00 89.69 74 GLY A N 1
ATOM 568 C CA . GLY A 1 74 ? -2.629 -20.378 -0.789 1.00 89.69 74 GLY A CA 1
ATOM 569 C C . GLY A 1 74 ? -2.862 -19.248 -1.797 1.00 89.69 74 GLY A C 1
ATOM 570 O O . GLY A 1 74 ? -2.590 -19.446 -2.974 1.00 89.69 74 GLY A O 1
ATOM 571 N N . ARG A 1 75 ? -3.293 -18.064 -1.348 1.00 93.38 75 ARG A N 1
ATOM 572 C CA . ARG A 1 75 ? -3.430 -16.864 -2.186 1.00 93.38 75 ARG A CA 1
ATOM 573 C C . ARG A 1 75 ? -2.125 -16.085 -2.192 1.00 93.38 75 ARG A C 1
ATOM 575 O O . ARG A 1 75 ? -1.582 -15.829 -1.114 1.00 93.38 75 ARG A O 1
ATOM 582 N N . GLU A 1 76 ? -1.680 -15.636 -3.360 1.00 95.19 76 GLU A N 1
ATOM 583 C CA . GLU A 1 76 ? -0.464 -14.831 -3.513 1.00 95.19 76 GLU A CA 1
ATOM 584 C C . GLU A 1 76 ? -0.703 -13.638 -4.443 1.00 95.19 76 GLU A C 1
ATOM 586 O O . GLU A 1 76 ? -1.301 -13.766 -5.507 1.00 95.19 76 GLU A O 1
ATOM 591 N N . PHE A 1 77 ? -0.218 -12.463 -4.042 1.00 96.06 77 PHE A N 1
ATOM 592 C CA . PHE A 1 77 ? -0.342 -11.219 -4.796 1.00 96.06 77 PHE A CA 1
ATOM 593 C C . PHE A 1 77 ? 1.026 -10.581 -4.964 1.00 96.06 77 PHE A C 1
ATOM 595 O O . PHE A 1 77 ? 1.730 -10.341 -3.982 1.00 96.06 77 PHE A O 1
ATOM 602 N N . HIS A 1 78 ? 1.382 -10.267 -6.208 1.00 95.25 78 HIS A N 1
ATOM 603 C CA . HIS A 1 78 ? 2.691 -9.729 -6.563 1.00 95.25 78 HIS A CA 1
ATOM 604 C C . HIS A 1 78 ? 2.578 -8.326 -7.150 1.00 95.25 78 HIS A C 1
ATOM 606 O O . HIS A 1 78 ? 1.673 -8.035 -7.943 1.00 95.25 78 HIS A O 1
ATOM 612 N N . ALA A 1 79 ? 3.533 -7.464 -6.818 1.00 95.25 79 ALA A N 1
ATOM 613 C CA . ALA A 1 79 ? 3.690 -6.181 -7.484 1.00 95.25 79 ALA A CA 1
ATOM 614 C C . ALA A 1 79 ? 5.149 -5.723 -7.510 1.00 95.25 79 ALA A C 1
ATOM 616 O O . ALA A 1 79 ? 5.885 -5.890 -6.539 1.00 95.25 79 ALA A O 1
ATOM 617 N N . ASP A 1 80 ? 5.527 -5.083 -8.613 1.00 94.38 80 ASP A N 1
ATOM 618 C CA . ASP A 1 80 ? 6.785 -4.357 -8.744 1.00 94.38 80 ASP A CA 1
ATOM 619 C C . ASP A 1 80 ? 6.586 -2.878 -8.400 1.00 94.38 80 ASP A C 1
ATOM 621 O O . ASP A 1 80 ? 5.492 -2.315 -8.537 1.00 94.38 80 ASP A O 1
ATOM 625 N N . GLY A 1 81 ? 7.664 -2.214 -7.992 1.00 93.38 81 GLY A N 1
ATOM 626 C CA . GLY A 1 81 ? 7.646 -0.784 -7.723 1.00 93.38 81 GLY A CA 1
ATOM 627 C C . GLY A 1 81 ? 9.017 -0.133 -7.880 1.00 93.38 81 GLY A C 1
ATOM 628 O O . GLY A 1 81 ? 10.031 -0.818 -7.888 1.00 93.38 81 GLY A O 1
ATOM 629 N N . PRO A 1 82 ? 9.074 1.202 -7.992 1.00 93.88 82 PRO A N 1
ATOM 630 C CA . PRO A 1 82 ? 10.338 1.938 -8.058 1.00 93.88 82 PRO A CA 1
ATOM 631 C C . PRO A 1 82 ? 11.078 1.976 -6.715 1.00 93.88 82 PRO A C 1
ATOM 633 O O . PRO A 1 82 ? 12.274 2.247 -6.671 1.00 93.88 82 PRO A O 1
ATOM 636 N N . THR A 1 83 ? 10.380 1.680 -5.618 1.00 94.88 83 THR A N 1
ATOM 637 C CA . THR A 1 83 ? 10.938 1.538 -4.272 1.00 94.88 83 THR A CA 1
ATOM 638 C C . THR A 1 83 ? 10.275 0.354 -3.568 1.00 94.88 83 THR A C 1
ATOM 640 O O . THR A 1 83 ? 9.172 -0.056 -3.939 1.00 94.88 83 THR A O 1
ATOM 643 N N . VAL A 1 84 ? 10.927 -0.187 -2.534 1.00 95.62 84 VAL A N 1
ATOM 644 C CA . VAL A 1 84 ? 10.371 -1.288 -1.726 1.00 95.62 84 VAL A CA 1
ATOM 645 C C . VAL A 1 84 ? 9.002 -0.928 -1.124 1.00 95.62 84 VAL A C 1
ATOM 647 O O . VAL A 1 84 ? 8.078 -1.724 -1.298 1.00 95.62 84 VAL A O 1
ATOM 650 N N . PRO A 1 85 ? 8.801 0.252 -0.492 1.00 97.75 85 PRO A N 1
ATOM 651 C CA . PRO A 1 85 ? 7.485 0.624 0.024 1.00 97.75 85 PRO A CA 1
ATOM 652 C C . PRO A 1 85 ? 6.400 0.668 -1.055 1.00 97.75 85 PRO A C 1
ATOM 654 O O . PRO A 1 85 ? 5.296 0.182 -0.836 1.00 97.75 85 PRO A O 1
ATOM 657 N N . LEU A 1 86 ? 6.707 1.202 -2.241 1.00 97.81 86 LEU A N 1
ATOM 658 C CA . LEU A 1 86 ? 5.727 1.290 -3.324 1.00 97.81 86 LEU A CA 1
ATOM 659 C C . LEU A 1 86 ? 5.378 -0.084 -3.903 1.00 97.81 86 LEU A C 1
ATOM 661 O O . LEU A 1 86 ? 4.200 -0.339 -4.140 1.00 97.81 86 LEU A O 1
ATOM 665 N N . ALA A 1 87 ? 6.359 -0.974 -4.082 1.00 97.19 87 ALA A N 1
ATOM 666 C CA . ALA A 1 87 ? 6.103 -2.355 -4.495 1.00 97.19 87 ALA A CA 1
ATOM 667 C C . ALA A 1 87 ? 5.172 -3.060 -3.493 1.00 97.19 87 ALA A C 1
ATOM 669 O O . ALA A 1 87 ? 4.158 -3.646 -3.873 1.00 97.19 87 ALA A O 1
ATOM 670 N N . LEU A 1 88 ? 5.466 -2.932 -2.196 1.00 97.62 88 LEU A N 1
ATOM 671 C CA . LEU A 1 88 ? 4.689 -3.571 -1.140 1.00 97.62 88 LEU A CA 1
ATOM 672 C C . LEU A 1 88 ? 3.265 -3.009 -1.035 1.00 97.62 88 LEU A C 1
ATOM 674 O O . LEU A 1 88 ? 2.308 -3.776 -0.989 1.00 97.62 88 LEU A O 1
ATOM 678 N N . LEU A 1 89 ? 3.103 -1.683 -1.068 1.00 98.12 89 LEU A N 1
ATOM 679 C CA . LEU A 1 89 ? 1.788 -1.035 -1.033 1.00 98.12 89 LEU A CA 1
ATOM 680 C C . LEU A 1 89 ? 0.917 -1.424 -2.236 1.00 98.12 89 LEU A C 1
ATOM 682 O O . LEU A 1 89 ? -0.285 -1.613 -2.074 1.00 98.12 89 LEU A O 1
ATOM 686 N N . ARG A 1 90 ? 1.499 -1.595 -3.428 1.00 97.62 90 ARG A N 1
ATOM 687 C CA . ARG A 1 90 ? 0.768 -2.089 -4.609 1.00 97.62 90 ARG A CA 1
ATOM 688 C C . ARG A 1 90 ? 0.297 -3.531 -4.424 1.00 97.62 90 ARG A C 1
ATOM 690 O O . ARG A 1 90 ? -0.856 -3.828 -4.721 1.00 97.62 90 ARG A O 1
ATOM 697 N N . ALA A 1 91 ? 1.145 -4.411 -3.887 1.00 97.38 91 ALA A N 1
ATOM 698 C CA . ALA A 1 91 ? 0.758 -5.794 -3.597 1.00 97.38 91 ALA A CA 1
ATOM 699 C C . ALA A 1 91 ? -0.362 -5.868 -2.541 1.00 97.38 91 ALA A C 1
ATOM 701 O O . ALA A 1 91 ? -1.273 -6.683 -2.662 1.00 97.38 91 ALA A O 1
ATOM 702 N N . VAL A 1 92 ? -0.345 -4.969 -1.549 1.00 97.44 92 VAL A N 1
ATOM 703 C CA . VAL A 1 92 ? -1.423 -4.829 -0.555 1.00 97.44 92 VAL A CA 1
ATOM 704 C C . VAL A 1 92 ? -2.731 -4.400 -1.209 1.00 97.44 92 VAL A C 1
ATOM 706 O O . VAL A 1 92 ? -3.759 -5.001 -0.919 1.00 97.44 92 VAL A O 1
ATOM 709 N N . VAL A 1 93 ? -2.711 -3.405 -2.108 1.00 96.88 93 VAL A N 1
ATOM 710 C CA . VAL A 1 93 ? -3.918 -3.006 -2.856 1.00 96.88 93 VAL A CA 1
ATOM 711 C C . VAL A 1 93 ? -4.517 -4.205 -3.582 1.00 96.88 93 VAL A C 1
ATOM 713 O O . VAL A 1 93 ? -5.705 -4.464 -3.420 1.00 96.88 93 VAL A O 1
ATOM 716 N N . LYS A 1 94 ? -3.700 -4.972 -4.313 1.00 95.94 94 LYS A N 1
ATOM 717 C CA . LYS A 1 94 ? -4.174 -6.175 -5.012 1.00 95.94 94 LYS A CA 1
ATOM 718 C C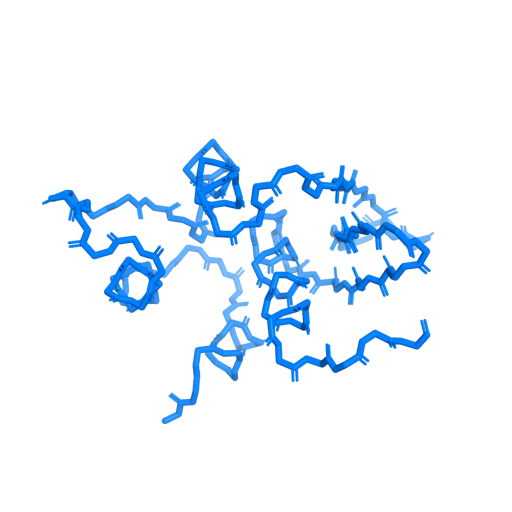 . LYS A 1 94 ? -4.808 -7.177 -4.052 1.00 95.94 94 LYS A C 1
ATOM 720 O O . LYS A 1 94 ? -5.927 -7.613 -4.282 1.00 95.94 94 LYS A O 1
ATOM 725 N N . ALA A 1 95 ? -4.154 -7.463 -2.926 1.00 95.56 95 ALA A N 1
ATOM 726 C CA . ALA A 1 95 ? -4.688 -8.382 -1.921 1.00 95.56 95 ALA A CA 1
ATOM 727 C C . ALA A 1 95 ? -6.036 -7.930 -1.317 1.00 95.56 95 ALA A C 1
ATOM 729 O O . ALA A 1 95 ? -6.834 -8.775 -0.903 1.00 95.56 95 ALA A O 1
ATOM 730 N N . LEU A 1 96 ? -6.284 -6.616 -1.250 1.00 93.56 96 LEU A N 1
ATOM 731 C CA . LEU A 1 96 ? -7.535 -6.031 -0.755 1.00 93.56 96 LEU A CA 1
ATOM 732 C C . LEU A 1 96 ? -8.644 -5.976 -1.816 1.00 93.56 96 LEU A C 1
ATOM 734 O O . LEU A 1 96 ? -9.819 -6.046 -1.457 1.00 93.56 96 LEU A O 1
ATOM 738 N N . GLU A 1 97 ? -8.289 -5.808 -3.090 1.00 89.12 97 GLU A N 1
ATOM 739 C CA . GLU A 1 97 ? -9.239 -5.582 -4.189 1.00 89.12 97 GLU A CA 1
ATOM 740 C C . GLU A 1 97 ? -9.573 -6.864 -4.977 1.00 89.12 97 GLU A C 1
ATOM 742 O O . GLU A 1 97 ? -10.665 -6.965 -5.538 1.00 89.12 97 GLU A O 1
ATOM 747 N N . GLU A 1 98 ? -8.678 -7.856 -5.005 1.00 83.12 98 GLU A N 1
ATOM 748 C CA . GLU A 1 98 ? -8.815 -9.063 -5.825 1.00 83.12 98 GLU A CA 1
ATOM 749 C C . GLU A 1 98 ? -9.270 -10.288 -4.992 1.00 83.12 98 GLU A C 1
ATOM 751 O O . GLU A 1 98 ? -8.690 -10.599 -3.937 1.00 83.12 98 GLU A O 1
ATOM 756 N N . PRO A 1 99 ? -10.294 -11.044 -5.446 1.00 61.09 99 PRO A N 1
ATOM 757 C CA . PRO A 1 99 ? -10.553 -12.376 -4.910 1.00 61.09 99 PRO A CA 1
ATOM 758 C C . PRO A 1 99 ? -9.348 -13.254 -5.269 1.00 61.09 99 PRO A C 1
ATOM 760 O O . PRO A 1 99 ? -8.964 -13.303 -6.431 1.00 61.09 99 PRO A O 1
ATOM 763 N N . GLY A 1 100 ? -8.701 -13.883 -4.282 1.00 58.62 100 GLY A N 1
ATOM 764 C CA . GLY A 1 100 ? -7.523 -14.704 -4.588 1.00 58.62 100 GLY A CA 1
ATOM 765 C C . GLY A 1 100 ? -7.884 -15.889 -5.466 1.00 58.62 100 GLY A C 1
ATOM 766 O O . GLY A 1 100 ? -8.951 -16.473 -5.271 1.00 58.62 100 GLY A O 1
ATOM 767 N N . GLU A 1 101 ? -6.999 -16.188 -6.414 1.00 52.16 101 GLU A N 1
ATOM 768 C CA . GLU A 1 101 ? -7.051 -17.387 -7.257 1.00 52.16 101 GLU A CA 1
ATOM 769 C C . GLU A 1 101 ? -6.800 -18.672 -6.458 1.00 52.16 101 GLU A C 1
ATOM 771 O O . GLU A 1 101 ? -6.024 -18.624 -5.473 1.00 52.16 101 GLU A O 1
#